Protein AF-A0A1H8P4Z0-F1 (afdb_monomer_lite)

Secondary structure (DSSP, 8-state):
-EEEETTEEEE-EE-TTSEEEEEEEETTEEEEEEEEGGGG-SSTTS-----HHHHHHHHHHHHHHHHHHHHHHHHHHHHHHHHHHTTHHHHTTEEEEEEEEEEEEEETTTTEEEEEEEEEEEETTS-EEEEEEEEEEEEEETTEEEEEEEEE-

pLDDT: mean 86.16, std 10.17, range [51.88, 96.94]

Radius of gyration: 16.36 Å; chains: 1; bounding box: 37×32×46 Å

Foldseek 3Di:
DWDDADPDIWDWDADPQQKIWTWDDQPNDIAIEIERLCLQPPDPPDDRDDPVVLVNVVVNLCNVCVVVLVVVQQVVVLVVVCVVPPCVCVVQQKGKDWDYKYWRHADPPPNKTKIKTWTFIDGPVGDTPGGTFKIFIWIDDPVGTDGPDIGGD

Organism: NCBI:txid551995

Structure (mmCIF, N/CA/C/O backbone):
data_AF-A0A1H8P4Z0-F1
#
_entry.id   AF-A0A1H8P4Z0-F1
#
loop_
_atom_site.group_PDB
_atom_site.id
_atom_site.type_symbol
_atom_site.label_atom_id
_atom_site.label_alt_id
_atom_site.label_comp_id
_atom_site.label_asym_id
_atom_site.label_entity_id
_atom_site.label_seq_id
_atom_site.pdbx_PDB_ins_code
_atom_site.Cartn_x
_atom_site.Cartn_y
_atom_site.Cartn_z
_atom_site.occupancy
_atom_site.B_iso_or_equiv
_atom_site.auth_seq_id
_atom_site.auth_comp_id
_atom_site.auth_asym_id
_atom_site.auth_atom_id
_atom_site.pdbx_PDB_model_num
ATOM 1 N N . MET A 1 1 ? -2.265 -6.833 17.883 1.00 92.81 1 MET A N 1
ATOM 2 C CA . MET A 1 1 ? -3.707 -6.787 17.572 1.00 92.81 1 MET A CA 1
ATOM 3 C C . MET A 1 1 ? -4.006 -7.833 16.515 1.00 92.81 1 MET A C 1
ATOM 5 O O . MET A 1 1 ? -3.170 -8.030 15.645 1.00 92.81 1 MET A O 1
ATOM 9 N N . ARG A 1 2 ? -5.150 -8.515 16.582 1.00 93.44 2 ARG A N 1
ATOM 10 C CA . ARG A 1 2 ? -5.583 -9.443 15.531 1.00 93.44 2 ARG A CA 1
ATOM 11 C C . ARG A 1 2 ? -6.840 -8.891 14.881 1.00 93.44 2 ARG A C 1
ATOM 13 O O . ARG A 1 2 ? -7.756 -8.516 15.605 1.00 93.44 2 ARG A O 1
ATOM 20 N N . ILE A 1 3 ? -6.867 -8.878 13.555 1.00 93.38 3 ILE A N 1
ATOM 21 C CA . ILE A 1 3 ? -8.061 -8.563 12.769 1.00 93.38 3 ILE A CA 1
ATOM 22 C C . ILE A 1 3 ? -8.290 -9.659 11.729 1.00 93.38 3 ILE A C 1
ATOM 24 O O . ILE A 1 3 ? -7.343 -10.321 11.287 1.00 93.38 3 ILE A O 1
ATOM 28 N N . SER A 1 4 ? -9.547 -9.850 11.348 1.00 91.50 4 SER A N 1
ATOM 29 C CA . SER A 1 4 ? -9.959 -10.852 10.367 1.00 91.50 4 SER A CA 1
ATOM 30 C C . SER A 1 4 ? -10.737 -10.163 9.257 1.00 91.50 4 SER A C 1
ATOM 32 O O . SER A 1 4 ? -11.748 -9.520 9.522 1.00 91.50 4 SER A O 1
ATOM 34 N N . ILE A 1 5 ? -10.253 -10.286 8.024 1.00 91.50 5 ILE A N 1
ATOM 35 C CA . ILE A 1 5 ? -10.824 -9.619 6.852 1.00 91.50 5 ILE A CA 1
ATOM 36 C C . ILE A 1 5 ? -10.995 -10.667 5.767 1.00 91.50 5 ILE A C 1
ATOM 38 O O . ILE A 1 5 ? -10.017 -11.223 5.268 1.00 91.50 5 ILE A O 1
ATOM 42 N N . ASP A 1 6 ? -12.247 -10.948 5.421 1.00 87.06 6 ASP A N 1
ATOM 43 C CA . ASP A 1 6 ? -12.622 -12.036 4.521 1.00 87.06 6 ASP A CA 1
ATOM 44 C C . ASP A 1 6 ? -11.972 -13.367 4.963 1.00 87.06 6 ASP A C 1
ATOM 46 O O . ASP A 1 6 ? -12.287 -13.870 6.042 1.00 87.06 6 ASP A O 1
ATOM 50 N N . ASN A 1 7 ? -11.050 -13.925 4.171 1.00 86.44 7 ASN A N 1
ATOM 51 C CA . ASN A 1 7 ? -10.332 -15.169 4.490 1.00 86.44 7 ASN A CA 1
ATOM 52 C C . ASN A 1 7 ? -8.915 -14.938 5.048 1.00 86.44 7 ASN A C 1
ATOM 54 O O . ASN A 1 7 ? -8.148 -15.892 5.189 1.00 86.44 7 ASN A O 1
ATOM 58 N N . PHE A 1 8 ? -8.548 -13.689 5.341 1.00 88.19 8 PHE A N 1
ATOM 59 C CA . PHE A 1 8 ? -7.233 -13.321 5.855 1.00 88.19 8 PHE A CA 1
ATOM 60 C C . PHE A 1 8 ? -7.289 -13.054 7.358 1.00 88.19 8 PHE A C 1
ATOM 62 O O . PHE A 1 8 ? -8.160 -12.339 7.855 1.00 88.19 8 PHE A O 1
ATOM 69 N N . GLU A 1 9 ? -6.312 -13.593 8.085 1.00 91.62 9 GLU A N 1
ATOM 70 C CA . GLU A 1 9 ? -6.047 -13.225 9.474 1.00 91.62 9 GLU A CA 1
ATOM 71 C C . GLU A 1 9 ? -4.748 -12.422 9.526 1.00 91.62 9 GLU A C 1
ATOM 73 O O . GLU A 1 9 ? -3.679 -12.935 9.188 1.00 91.62 9 GLU A O 1
ATOM 78 N N . LEU A 1 10 ? -4.836 -11.165 9.962 1.00 94.00 10 LEU A N 1
ATOM 79 C CA . LEU A 1 10 ? -3.675 -10.300 10.126 1.00 94.00 10 LEU A CA 1
ATOM 80 C C . LEU A 1 10 ? -3.364 -10.136 11.610 1.00 94.00 10 LEU A C 1
ATOM 82 O O . LEU A 1 10 ? -4.191 -9.690 12.409 1.00 94.00 10 LEU A O 1
ATOM 86 N N . ASN A 1 11 ? -2.134 -10.493 11.972 1.00 95.81 11 ASN A N 1
ATOM 87 C CA . ASN A 1 11 ? -1.614 -10.388 13.328 1.00 95.81 11 ASN A CA 1
ATOM 88 C C . ASN A 1 11 ? -0.640 -9.208 13.412 1.00 95.81 11 ASN A C 1
ATOM 90 O O . ASN A 1 11 ? 0.566 -9.370 13.231 1.00 95.81 11 ASN A O 1
ATOM 94 N N . PHE A 1 12 ? -1.186 -8.029 13.704 1.00 96.31 12 PHE A N 1
ATOM 95 C CA . PHE A 1 12 ? -0.437 -6.790 13.863 1.00 96.31 12 PHE A CA 1
ATOM 96 C C . PHE A 1 12 ? 0.442 -6.811 15.112 1.00 96.31 12 PHE A C 1
ATOM 98 O O . PHE A 1 12 ? -0.043 -7.011 16.237 1.00 96.31 12 PHE A O 1
ATOM 105 N N . LYS A 1 13 ? 1.730 -6.550 14.907 1.00 96.94 13 LYS A N 1
ATOM 106 C CA . LYS A 1 13 ? 2.739 -6.335 15.944 1.00 96.94 13 LYS A CA 1
ATOM 107 C C . LYS A 1 13 ? 3.083 -4.853 15.998 1.00 96.94 13 LYS A C 1
ATOM 109 O O . LYS A 1 13 ? 2.975 -4.166 14.993 1.00 96.94 13 LYS A O 1
ATOM 114 N N . ARG A 1 14 ? 3.476 -4.383 17.177 1.00 95.50 14 ARG A N 1
ATOM 115 C CA . ARG A 1 14 ? 3.868 -2.995 17.418 1.00 95.50 14 ARG A CA 1
ATOM 116 C C . ARG A 1 14 ? 5.343 -2.958 17.800 1.00 95.50 14 ARG A C 1
ATOM 118 O O . ARG A 1 14 ? 5.761 -3.782 18.618 1.00 95.50 14 ARG A O 1
ATOM 125 N N . ASN A 1 15 ? 6.109 -2.038 17.228 1.00 94.06 15 ASN A N 1
ATOM 126 C CA . ASN A 1 15 ? 7.475 -1.757 17.660 1.00 94.06 15 ASN A CA 1
ATOM 127 C C . ASN A 1 15 ? 7.500 -0.700 18.791 1.00 94.06 15 ASN A C 1
ATOM 129 O O . ASN A 1 15 ? 6.466 -0.178 19.214 1.00 94.06 15 ASN A O 1
ATOM 133 N N . ASN A 1 16 ? 8.687 -0.395 19.320 1.00 91.50 16 ASN A N 1
ATOM 134 C CA . ASN A 1 16 ? 8.821 0.571 20.418 1.00 91.50 16 ASN A CA 1
ATOM 135 C C . ASN A 1 16 ? 8.553 2.022 19.985 1.00 91.50 16 ASN A C 1
ATOM 137 O O . ASN A 1 16 ? 8.206 2.844 20.830 1.00 91.50 16 ASN A O 1
ATOM 141 N N . ASP A 1 17 ? 8.667 2.315 18.690 1.00 91.19 17 ASP A N 1
ATOM 142 C CA . ASP A 1 17 ? 8.524 3.658 18.121 1.00 91.19 17 ASP A CA 1
ATOM 143 C C . ASP A 1 17 ? 7.066 4.012 17.777 1.00 91.19 17 ASP A C 1
ATOM 145 O O . ASP A 1 17 ? 6.771 5.153 17.426 1.00 91.19 17 ASP A O 1
ATOM 149 N N . GLY A 1 18 ? 6.138 3.061 17.949 1.00 91.06 18 GLY A N 1
ATOM 150 C CA . GLY A 1 18 ? 4.712 3.245 17.657 1.00 91.06 18 GLY A CA 1
ATOM 151 C C . GLY A 1 18 ? 4.297 2.788 16.259 1.00 91.06 18 GLY A C 1
ATOM 152 O O . GLY A 1 18 ? 3.129 2.905 15.900 1.00 91.06 18 GLY A O 1
ATOM 153 N N . GLU A 1 19 ? 5.210 2.211 15.486 1.00 95.06 19 GLU A N 1
ATOM 154 C CA . GLU A 1 19 ? 4.876 1.596 14.208 1.00 95.06 19 GLU A CA 1
ATOM 155 C C . GLU A 1 19 ? 4.218 0.235 14.432 1.00 95.06 19 GLU A C 1
ATOM 157 O O . GLU A 1 19 ? 4.659 -0.596 15.240 1.00 95.06 19 GLU A O 1
ATOM 162 N N . TRP A 1 20 ? 3.155 0.006 13.681 1.00 96.62 20 TRP A N 1
ATOM 163 C CA . TRP A 1 20 ? 2.437 -1.246 13.613 1.00 96.62 20 TRP A CA 1
ATOM 164 C C . TRP A 1 20 ? 2.683 -1.905 12.273 1.00 96.62 20 TRP A C 1
ATOM 166 O O . TRP A 1 20 ? 2.659 -1.241 11.243 1.00 96.62 20 TRP A O 1
ATOM 176 N N . TRP A 1 21 ? 2.850 -3.223 12.284 1.00 96.44 21 TRP A N 1
ATOM 177 C CA . TRP A 1 21 ? 3.060 -3.984 11.064 1.00 96.44 21 TRP A CA 1
ATOM 178 C C . TRP A 1 21 ? 2.402 -5.356 11.112 1.00 96.44 21 TRP A C 1
ATOM 180 O O . TRP A 1 21 ? 2.291 -5.990 12.168 1.00 96.44 21 TRP A O 1
ATOM 190 N N . ALA A 1 22 ? 1.980 -5.832 9.948 1.00 96.12 22 ALA A N 1
ATOM 191 C CA . ALA A 1 22 ? 1.543 -7.201 9.735 1.00 96.12 22 ALA A CA 1
ATOM 192 C C . ALA A 1 22 ? 2.015 -7.682 8.366 1.00 96.12 22 ALA A C 1
ATOM 194 O O . ALA A 1 22 ? 2.090 -6.914 7.414 1.00 96.12 22 ALA A O 1
ATOM 195 N N . ILE A 1 23 ? 2.284 -8.980 8.266 1.00 93.56 23 ILE A N 1
ATOM 196 C CA . ILE A 1 23 ? 2.609 -9.622 6.997 1.00 93.56 23 ILE A CA 1
ATOM 197 C C . ILE A 1 23 ? 1.493 -10.600 6.670 1.00 93.56 23 ILE A C 1
ATOM 199 O O . ILE A 1 23 ? 1.103 -11.416 7.509 1.00 93.56 23 ILE A O 1
ATOM 203 N N . PHE A 1 24 ? 1.002 -10.529 5.443 1.00 91.50 24 PHE A N 1
ATOM 204 C CA . PHE A 1 24 ? 0.070 -11.492 4.879 1.00 91.50 24 PHE A CA 1
ATOM 205 C C . PHE A 1 24 ? 0.447 -11.776 3.426 1.00 91.50 24 PHE A C 1
ATOM 207 O O . PHE A 1 24 ? 1.280 -11.092 2.837 1.00 91.50 24 PHE A O 1
ATOM 214 N N . THR A 1 25 ? -0.123 -12.825 2.847 1.00 88.50 25 THR A N 1
ATOM 215 C CA . THR A 1 25 ? 0.141 -13.186 1.452 1.00 88.50 25 THR A CA 1
ATOM 216 C C . THR A 1 25 ? -1.116 -12.944 0.651 1.00 88.50 25 THR A C 1
ATOM 218 O O . THR A 1 25 ? -2.144 -13.549 0.939 1.00 88.50 25 THR A O 1
ATOM 221 N N . LEU A 1 26 ? -1.030 -12.076 -0.350 1.00 85.25 26 LEU A N 1
ATOM 222 C CA . LEU A 1 26 ? -2.107 -11.804 -1.286 1.00 85.25 26 LEU A CA 1
ATOM 223 C C . LEU A 1 26 ? -1.709 -12.354 -2.653 1.00 85.25 26 LEU A C 1
ATOM 225 O O . LEU A 1 26 ? -0.713 -11.933 -3.240 1.00 85.25 26 LEU A O 1
ATOM 229 N N . ASN A 1 27 ? -2.472 -13.325 -3.156 1.00 82.44 27 ASN A N 1
ATOM 230 C CA . ASN A 1 27 ? -2.099 -14.111 -4.333 1.00 82.44 27 ASN A CA 1
ATOM 231 C C . ASN A 1 27 ? -0.706 -14.749 -4.150 1.00 82.44 27 ASN A C 1
ATOM 233 O O . ASN A 1 27 ? -0.527 -15.604 -3.285 1.00 82.44 27 ASN A O 1
ATOM 237 N N . THR A 1 28 ? 0.280 -14.340 -4.949 1.00 82.19 28 THR A N 1
ATOM 238 C CA . THR A 1 28 ? 1.681 -14.784 -4.854 1.00 82.19 28 THR A CA 1
ATOM 239 C C . THR A 1 28 ? 2.596 -13.751 -4.194 1.00 82.19 28 THR A C 1
ATOM 241 O O . THR A 1 28 ? 3.790 -14.003 -4.063 1.00 82.19 28 THR A O 1
ATOM 244 N N . SER A 1 29 ? 2.069 -12.588 -3.811 1.00 82.81 29 SER A N 1
ATOM 245 C CA . SER A 1 29 ? 2.842 -11.484 -3.245 1.00 82.81 29 SER A CA 1
ATOM 246 C C . SER A 1 29 ? 2.786 -11.520 -1.723 1.00 82.81 29 SER A C 1
ATOM 248 O O . SER A 1 29 ? 1.711 -11.601 -1.125 1.00 82.81 29 SER A O 1
ATOM 250 N N . GLN A 1 30 ? 3.952 -11.455 -1.084 1.00 88.31 30 GLN A N 1
ATOM 251 C CA . GLN A 1 30 ? 4.027 -11.162 0.340 1.00 88.31 30 GLN A CA 1
ATOM 252 C C . GLN A 1 30 ? 3.799 -9.661 0.521 1.00 88.31 30 GLN A C 1
ATOM 254 O O . GLN A 1 30 ? 4.489 -8.841 -0.075 1.00 88.31 30 GLN A O 1
ATOM 259 N N . CYS A 1 31 ? 2.788 -9.318 1.304 1.00 89.00 31 CYS A N 1
ATOM 260 C CA . CYS A 1 31 ? 2.391 -7.955 1.593 1.00 89.00 31 CYS A CA 1
ATOM 261 C C . CYS A 1 31 ? 2.727 -7.664 3.050 1.00 89.00 31 CYS A C 1
ATOM 263 O O . CYS A 1 31 ? 2.091 -8.200 3.961 1.00 89.00 31 CYS A O 1
ATOM 265 N N . GLU A 1 32 ? 3.729 -6.823 3.260 1.00 93.25 32 GLU A N 1
ATOM 266 C CA . GLU A 1 32 ? 3.946 -6.164 4.539 1.00 93.25 32 GLU A CA 1
ATOM 267 C C . GLU A 1 32 ? 3.116 -4.883 4.556 1.00 93.25 32 GLU A C 1
ATOM 269 O O . GLU A 1 32 ? 3.250 -4.051 3.664 1.00 93.25 32 GLU A O 1
ATOM 274 N N . VAL A 1 33 ? 2.205 -4.768 5.520 1.00 93.94 33 VAL A N 1
ATOM 275 C CA . VAL A 1 33 ? 1.448 -3.542 5.772 1.00 93.94 33 VAL A CA 1
ATOM 276 C C . VAL A 1 33 ? 1.977 -2.888 7.033 1.00 93.94 33 VAL A C 1
ATOM 278 O O . VAL A 1 33 ? 2.042 -3.547 8.072 1.00 93.94 33 VAL A O 1
ATOM 281 N N . THR A 1 34 ? 2.309 -1.605 6.944 1.00 94.94 34 THR A N 1
ATOM 282 C CA . THR A 1 34 ? 2.813 -0.794 8.053 1.00 94.94 34 THR A CA 1
ATOM 283 C C . THR A 1 34 ? 1.972 0.465 8.262 1.00 94.94 34 THR A C 1
ATOM 285 O O . THR A 1 34 ? 1.262 0.922 7.360 1.00 94.94 34 THR A O 1
ATOM 288 N N . PHE A 1 35 ? 1.998 1.006 9.481 1.00 94.62 35 PHE A N 1
ATOM 289 C CA . PHE A 1 35 ? 1.505 2.349 9.792 1.00 94.62 35 PHE A CA 1
ATOM 290 C C . PHE A 1 35 ? 2.083 2.866 11.114 1.00 94.62 35 PHE A C 1
ATOM 292 O O . PHE A 1 35 ? 2.213 2.107 12.076 1.00 94.62 35 PHE A O 1
ATOM 299 N N . ASP A 1 36 ? 2.358 4.168 11.205 1.00 93.62 36 ASP A N 1
ATOM 300 C CA . ASP A 1 36 ? 2.614 4.837 12.489 1.00 93.62 36 ASP A CA 1
ATOM 301 C C . ASP A 1 36 ? 1.274 5.089 13.197 1.00 93.62 36 ASP A C 1
ATOM 303 O O . ASP A 1 36 ? 0.319 5.605 12.610 1.00 93.62 36 ASP A O 1
ATOM 307 N N . GLU A 1 37 ? 1.170 4.735 14.478 1.00 90.81 37 GLU A N 1
ATOM 308 C CA . GLU A 1 37 ? -0.040 4.978 15.260 1.00 90.81 37 GLU A CA 1
ATOM 309 C C . GLU A 1 37 ? -0.457 6.457 15.319 1.00 90.81 37 GLU A C 1
ATOM 311 O O . GLU A 1 37 ? -1.647 6.756 15.450 1.00 90.81 37 GLU A O 1
ATOM 316 N N . LYS A 1 38 ? 0.489 7.388 15.155 1.00 89.38 38 LYS A N 1
ATOM 317 C CA . LYS A 1 38 ? 0.240 8.834 15.079 1.00 89.38 38 LYS A CA 1
ATOM 318 C C . LYS A 1 38 ? -0.537 9.244 13.837 1.00 89.38 38 LYS A C 1
ATOM 320 O O . LYS A 1 38 ? -1.187 10.283 13.874 1.00 89.38 38 LYS A O 1
ATOM 325 N N . VAL A 1 39 ? -0.552 8.432 12.776 1.00 87.44 39 VAL A N 1
ATOM 326 C CA . VAL A 1 39 ? -1.455 8.649 11.628 1.00 87.44 39 VAL A CA 1
ATOM 327 C C . VAL A 1 39 ? -2.916 8.689 12.095 1.00 87.44 39 VAL A C 1
ATOM 329 O O . VAL A 1 39 ? -3.734 9.399 11.518 1.00 87.44 39 VAL A O 1
ATOM 332 N N . PHE A 1 40 ? -3.241 7.990 13.186 1.00 86.44 40 PHE A N 1
ATOM 333 C CA . PHE A 1 40 ? -4.578 7.939 13.781 1.00 86.44 40 PHE A CA 1
ATOM 334 C C . PHE A 1 40 ? -4.802 8.997 14.867 1.00 86.44 40 PHE A C 1
ATOM 336 O O . PHE A 1 40 ? -5.877 9.050 15.468 1.00 86.44 40 PHE A O 1
ATOM 343 N N . GLN A 1 41 ? -3.810 9.849 15.121 1.00 82.62 41 GLN A N 1
ATOM 344 C CA . GLN A 1 41 ? -3.891 10.920 16.099 1.00 82.62 41 GLN A CA 1
ATOM 345 C C . GLN A 1 41 ? -4.372 12.214 15.422 1.00 82.62 41 GLN A C 1
ATOM 347 O O . GLN A 1 41 ? -3.721 12.743 14.526 1.00 82.62 41 GLN A O 1
ATOM 352 N N . ASN A 1 42 ? -5.509 12.767 15.859 1.00 74.44 42 ASN A N 1
ATOM 353 C CA . ASN A 1 42 ? -6.044 13.995 15.246 1.00 74.44 42 ASN A CA 1
ATOM 354 C C . ASN A 1 42 ? -5.217 15.237 15.587 1.00 74.44 42 ASN A C 1
ATOM 356 O O . ASN A 1 42 ? -5.111 16.161 14.779 1.00 74.44 42 ASN A O 1
ATOM 360 N N . LYS A 1 43 ? -4.713 15.303 16.824 1.00 78.00 43 LYS A N 1
ATOM 361 C CA . LYS A 1 43 ? -3.907 16.411 17.340 1.00 78.00 43 LYS A CA 1
ATOM 362 C C . LYS A 1 43 ? -2.787 15.871 18.226 1.00 78.00 43 LYS A C 1
ATOM 364 O O . LYS A 1 43 ? -3.041 14.903 18.936 1.00 78.00 43 LYS A O 1
ATOM 369 N N . PRO A 1 44 ? -1.616 16.531 18.278 1.00 78.44 44 PRO A N 1
ATOM 370 C CA . PRO A 1 44 ? -0.461 16.062 19.052 1.00 78.44 44 PRO A CA 1
ATOM 371 C C . PRO A 1 44 ? -0.744 15.778 20.534 1.00 78.44 44 PRO A C 1
ATOM 373 O O . PRO A 1 44 ? -0.124 14.892 21.115 1.00 78.44 44 PRO A O 1
ATOM 376 N N . ASP A 1 45 ? -1.694 16.508 21.125 1.00 81.19 45 ASP A N 1
ATOM 377 C CA . ASP A 1 45 ? -2.026 16.432 22.552 1.00 81.19 45 ASP A CA 1
ATOM 378 C C . ASP A 1 45 ? -3.259 15.556 22.855 1.00 81.19 45 ASP A C 1
ATOM 380 O O . ASP A 1 45 ? -3.655 15.429 24.013 1.00 81.19 45 ASP A O 1
ATOM 384 N N . GLU A 1 46 ? -3.910 14.978 21.838 1.00 80.00 46 GLU A N 1
ATOM 385 C CA . GLU A 1 46 ? -5.059 14.085 22.037 1.00 80.00 46 GLU A CA 1
ATOM 386 C C . GLU A 1 46 ? -4.606 12.655 22.355 1.00 80.00 46 GLU A C 1
ATOM 388 O O . GLU A 1 46 ? -3.586 12.182 21.847 1.00 80.00 46 GLU A O 1
ATOM 393 N N . GLU A 1 47 ? -5.391 11.957 23.183 1.00 79.81 47 GLU A N 1
ATOM 394 C CA . GLU A 1 47 ? -5.172 10.542 23.483 1.00 79.81 47 GLU A CA 1
ATOM 395 C C . GLU A 1 47 ? -5.185 9.718 22.192 1.00 79.81 47 GLU A C 1
ATOM 397 O O . GLU A 1 47 ? -6.111 9.796 21.379 1.00 79.81 47 GLU A O 1
ATOM 402 N N . LEU A 1 48 ? -4.143 8.912 22.007 1.00 83.94 48 LEU A N 1
ATOM 403 C CA . LEU A 1 48 ? -3.999 8.087 20.825 1.00 83.94 48 LEU A CA 1
ATOM 404 C C . LEU A 1 48 ? -4.997 6.927 20.870 1.00 83.94 48 LEU A C 1
ATOM 406 O O . LEU A 1 48 ? -4.886 6.026 21.698 1.00 83.94 48 LEU A O 1
ATOM 410 N N . THR A 1 49 ? -5.958 6.937 19.948 1.00 81.94 49 THR A N 1
ATOM 411 C CA . THR A 1 49 ? -6.933 5.853 19.789 1.00 81.94 49 THR A CA 1
ATOM 412 C C . THR A 1 49 ? -6.957 5.388 18.341 1.00 81.94 49 THR A C 1
ATOM 414 O O . THR A 1 49 ? -7.463 6.079 17.459 1.00 81.94 49 THR A O 1
ATOM 417 N N . ILE A 1 50 ? -6.437 4.185 18.092 1.00 86.69 50 ILE A N 1
ATOM 418 C CA . ILE A 1 50 ? -6.445 3.585 16.754 1.00 86.69 50 ILE A CA 1
ATOM 419 C C . ILE A 1 50 ? -7.858 3.092 16.434 1.00 86.69 50 ILE A C 1
ATOM 421 O O . ILE A 1 50 ? -8.399 2.213 17.112 1.00 86.69 50 ILE A O 1
ATOM 425 N N . ASN A 1 51 ? -8.445 3.623 15.362 1.00 84.94 51 ASN A N 1
ATOM 426 C CA . ASN A 1 51 ? -9.700 3.121 14.816 1.00 84.94 51 ASN A CA 1
ATOM 427 C C . ASN A 1 51 ? -9.439 1.893 13.929 1.00 84.94 51 ASN A C 1
ATOM 429 O O . ASN A 1 51 ? -9.236 2.019 12.722 1.00 84.94 51 ASN A O 1
ATOM 433 N N . TRP A 1 52 ? -9.470 0.698 14.521 1.00 88.88 52 TRP A N 1
ATOM 434 C CA . TRP A 1 52 ? -9.208 -0.557 13.803 1.00 88.88 52 TRP A CA 1
ATOM 435 C C . TRP A 1 52 ? -10.182 -0.835 12.654 1.00 88.88 52 TRP A C 1
ATOM 437 O O . TRP A 1 52 ? -9.768 -1.430 11.665 1.00 88.88 52 TRP A O 1
ATOM 447 N N . ASN A 1 53 ? -11.414 -0.317 12.697 1.00 87.88 53 ASN A N 1
ATOM 448 C CA . ASN A 1 53 ? -12.346 -0.439 11.569 1.00 87.88 53 ASN A CA 1
ATOM 449 C C . ASN A 1 53 ? -11.812 0.272 10.313 1.00 87.88 53 ASN A C 1
ATOM 451 O O . ASN A 1 53 ? -12.086 -0.152 9.196 1.00 87.88 53 ASN A O 1
ATOM 455 N N . CYS A 1 54 ? -11.035 1.350 10.481 1.00 86.62 54 CYS A N 1
ATOM 456 C CA . CYS A 1 54 ? -10.381 2.028 9.363 1.00 86.62 54 CYS A CA 1
ATOM 457 C C . CYS A 1 54 ? -9.259 1.175 8.758 1.00 86.62 54 CYS A C 1
ATOM 459 O O . CYS A 1 54 ? -9.118 1.132 7.540 1.00 86.62 54 CYS A O 1
ATOM 461 N N . ILE A 1 55 ? -8.477 0.493 9.601 1.00 90.50 55 ILE A N 1
ATOM 462 C CA . ILE A 1 55 ? -7.448 -0.454 9.150 1.00 90.50 55 ILE A CA 1
ATOM 463 C C . ILE A 1 55 ? -8.105 -1.605 8.384 1.00 90.50 55 ILE A C 1
ATOM 465 O O . ILE A 1 55 ? -7.657 -1.961 7.295 1.00 90.50 55 ILE A O 1
ATOM 469 N N . GLU A 1 56 ? -9.202 -2.147 8.920 1.00 91.88 56 GLU A N 1
ATOM 470 C CA . GLU A 1 56 ? -9.974 -3.202 8.267 1.00 91.88 56 GLU A CA 1
ATOM 471 C C . GLU A 1 56 ? -10.502 -2.768 6.898 1.00 91.88 56 GLU A C 1
ATOM 473 O O . GLU A 1 56 ? -10.356 -3.502 5.922 1.00 91.88 56 GLU A O 1
ATOM 478 N N . GLU A 1 57 ? -11.057 -1.559 6.794 1.00 90.62 57 GLU A N 1
ATOM 479 C CA . GLU A 1 57 ? -11.519 -1.023 5.515 1.00 90.62 57 GLU A CA 1
ATOM 480 C C . GLU A 1 57 ? -10.363 -0.810 4.526 1.00 90.62 57 GLU A C 1
ATOM 482 O O . GLU A 1 57 ? -10.496 -1.186 3.363 1.00 90.62 57 GLU A O 1
ATOM 487 N N . ALA A 1 58 ? -9.224 -0.271 4.973 1.00 91.50 58 ALA A N 1
ATOM 488 C CA . ALA A 1 58 ? -8.047 -0.053 4.129 1.00 91.50 58 ALA A CA 1
ATOM 489 C C . ALA A 1 58 ? -7.511 -1.352 3.529 1.00 91.50 58 ALA A C 1
ATOM 491 O O . ALA A 1 58 ? -7.271 -1.439 2.323 1.00 91.50 58 ALA A O 1
ATOM 492 N N . ILE A 1 59 ? -7.377 -2.390 4.351 1.00 92.38 59 ILE A N 1
ATOM 493 C CA . ILE A 1 59 ? -6.905 -3.696 3.892 1.00 92.38 59 ILE A CA 1
ATOM 494 C C . ILE A 1 59 ? -7.954 -4.367 3.006 1.00 92.38 59 ILE A C 1
ATOM 496 O O . ILE A 1 59 ? -7.599 -4.977 2.000 1.00 92.38 59 ILE A O 1
ATOM 500 N N . LYS A 1 60 ? -9.246 -4.234 3.321 1.00 92.81 60 LYS A N 1
ATOM 501 C CA . LYS A 1 60 ? -10.315 -4.772 2.477 1.00 92.81 60 LYS A CA 1
ATOM 502 C C . LYS A 1 60 ? -10.333 -4.118 1.096 1.00 92.81 60 LYS A C 1
ATOM 504 O O . LYS A 1 60 ? -10.443 -4.813 0.087 1.00 92.81 60 LYS A O 1
ATOM 509 N N . ASP A 1 61 ? -10.199 -2.798 1.029 1.00 92.31 61 ASP A N 1
ATOM 510 C CA . ASP A 1 61 ? -10.115 -2.080 -0.240 1.00 92.31 61 ASP A CA 1
ATOM 511 C C . ASP A 1 61 ? -8.850 -2.447 -1.012 1.00 92.31 61 ASP A C 1
ATOM 513 O O . ASP A 1 61 ? -8.921 -2.635 -2.228 1.00 92.31 61 ASP A O 1
ATOM 517 N N . LEU A 1 62 ? -7.717 -2.613 -0.325 1.00 91.00 62 LEU A N 1
ATOM 518 C CA . LEU A 1 62 ? -6.489 -3.117 -0.928 1.00 91.00 62 LEU A CA 1
ATOM 519 C C . LEU A 1 62 ? -6.713 -4.501 -1.550 1.00 91.00 62 LEU A C 1
ATOM 521 O O . LEU A 1 62 ? -6.446 -4.664 -2.735 1.00 91.00 62 LEU A O 1
ATOM 525 N N . ILE A 1 63 ? -7.235 -5.470 -0.791 1.00 91.62 63 ILE A N 1
ATOM 526 C CA . ILE A 1 63 ? -7.498 -6.840 -1.264 1.00 91.62 63 ILE A CA 1
ATOM 527 C C . ILE A 1 63 ? -8.408 -6.819 -2.496 1.00 91.62 63 ILE A C 1
ATOM 529 O O . ILE A 1 63 ? -8.092 -7.435 -3.511 1.00 91.62 63 ILE A O 1
ATOM 533 N N . ASN A 1 64 ? -9.505 -6.062 -2.435 1.00 92.50 64 ASN A N 1
ATOM 534 C CA . ASN A 1 64 ? -10.492 -6.003 -3.513 1.00 92.50 64 ASN A CA 1
ATOM 535 C C . ASN A 1 64 ? -9.983 -5.311 -4.784 1.00 92.50 64 ASN A C 1
ATOM 537 O O . ASN A 1 64 ? -10.549 -5.517 -5.856 1.00 92.50 64 ASN A O 1
ATOM 541 N N . ASN A 1 65 ? -8.947 -4.474 -4.681 1.00 92.38 65 ASN A N 1
ATOM 542 C CA . ASN A 1 65 ? -8.457 -3.666 -5.797 1.00 92.38 65 ASN A CA 1
ATOM 543 C C . ASN A 1 65 ? -6.994 -3.948 -6.165 1.00 92.38 65 ASN A C 1
ATOM 545 O O . ASN A 1 65 ? -6.467 -3.268 -7.046 1.00 92.38 65 ASN A O 1
ATOM 549 N N . PHE A 1 66 ? -6.342 -4.929 -5.535 1.00 91.19 66 PHE A N 1
ATOM 550 C CA . PHE A 1 66 ? -4.886 -5.089 -5.558 1.00 91.19 66 PHE A CA 1
ATOM 551 C C . PHE A 1 66 ? -4.294 -5.074 -6.966 1.00 91.19 66 PHE A C 1
ATOM 553 O O . PHE A 1 66 ? -3.450 -4.231 -7.262 1.00 91.19 66 PHE A O 1
ATOM 560 N N . ASP A 1 67 ? -4.802 -5.915 -7.869 1.00 91.62 67 ASP A N 1
ATOM 561 C CA . ASP A 1 67 ? -4.300 -6.003 -9.245 1.00 91.62 67 ASP A CA 1
ATOM 562 C C . ASP A 1 67 ? -4.448 -4.673 -10.005 1.00 91.62 67 ASP A C 1
ATOM 564 O O . ASP A 1 67 ? -3.564 -4.263 -10.761 1.00 91.62 67 ASP A O 1
ATOM 568 N N . THR A 1 68 ? -5.550 -3.954 -9.767 1.00 94.12 68 THR A N 1
ATOM 569 C CA . THR A 1 68 ? -5.808 -2.651 -10.394 1.00 94.12 68 THR A CA 1
ATOM 570 C C . THR A 1 68 ? -4.879 -1.573 -9.847 1.00 94.12 68 THR A C 1
ATOM 572 O O . THR A 1 68 ? -4.363 -0.762 -10.620 1.00 94.12 68 THR A O 1
ATOM 575 N N . LEU A 1 69 ? -4.659 -1.544 -8.530 1.00 94.50 69 LEU A N 1
ATOM 576 C CA . LEU A 1 69 ? -3.741 -0.596 -7.899 1.00 94.50 69 LEU A CA 1
ATOM 577 C C . LEU A 1 69 ? -2.310 -0.859 -8.368 1.00 94.50 69 LEU A C 1
ATOM 579 O O . LEU A 1 69 ? -1.652 0.060 -8.842 1.00 94.50 69 LEU A O 1
ATOM 583 N N . MET A 1 70 ? -1.881 -2.121 -8.358 1.00 93.31 70 MET A N 1
ATOM 584 C CA . MET A 1 70 ? -0.579 -2.565 -8.851 1.00 93.31 70 MET A CA 1
ATOM 585 C C . MET A 1 70 ? -0.327 -2.152 -10.303 1.00 93.31 70 MET A C 1
ATOM 587 O O . MET A 1 70 ? 0.734 -1.611 -10.621 1.00 93.31 70 MET A O 1
ATOM 591 N N . TYR A 1 71 ? -1.305 -2.363 -11.187 1.00 93.81 71 TYR A N 1
ATOM 592 C CA . TYR A 1 71 ? -1.210 -1.940 -12.582 1.00 93.81 71 TYR A CA 1
ATOM 593 C C . TYR A 1 71 ? -1.073 -0.416 -12.715 1.00 93.81 71 TYR A C 1
ATOM 595 O O . TYR A 1 71 ? -0.179 0.069 -13.415 1.00 93.81 71 TYR A O 1
ATOM 603 N N . LYS A 1 72 ? -1.925 0.348 -12.016 1.00 95.75 72 LYS A N 1
ATOM 604 C CA . LYS A 1 72 ? -1.889 1.819 -12.033 1.00 95.75 72 LYS A CA 1
ATOM 605 C C . LYS A 1 72 ? -0.558 2.358 -11.512 1.00 95.75 72 LYS A C 1
ATOM 607 O O . LYS A 1 72 ? 0.019 3.229 -12.160 1.00 95.75 72 LYS A O 1
ATOM 612 N N . SER A 1 73 ? -0.059 1.813 -10.403 1.00 95.31 73 SER A N 1
ATOM 613 C CA . SER A 1 73 ? 1.232 2.185 -9.822 1.00 95.31 73 SER A CA 1
ATOM 614 C C . SER A 1 73 ? 2.363 1.954 -10.808 1.00 95.31 73 SER A C 1
ATOM 616 O O . SER A 1 73 ? 3.082 2.890 -11.138 1.00 95.31 73 SER A O 1
ATOM 618 N N . LYS A 1 74 ? 2.484 0.741 -11.364 1.00 91.94 74 LYS A N 1
ATOM 619 C CA . LYS A 1 74 ? 3.552 0.424 -12.323 1.00 91.94 74 LYS A CA 1
ATOM 620 C C . LYS A 1 74 ? 3.504 1.341 -13.540 1.00 91.94 74 LYS A C 1
ATOM 622 O O . LYS A 1 74 ? 4.533 1.884 -13.925 1.00 91.94 74 LYS A O 1
ATOM 627 N N . SER A 1 75 ? 2.321 1.574 -14.110 1.00 92.69 75 SER A N 1
ATOM 628 C CA . SER A 1 75 ? 2.175 2.478 -15.256 1.00 92.69 75 SER A CA 1
ATOM 629 C C . SER A 1 75 ? 2.617 3.909 -14.930 1.00 92.69 75 SER A C 1
ATOM 631 O O . SER A 1 75 ? 3.286 4.538 -15.747 1.00 92.69 75 SER A O 1
ATOM 633 N N . ALA A 1 76 ? 2.242 4.430 -13.760 1.00 94.25 76 ALA A N 1
ATOM 634 C CA . ALA A 1 76 ? 2.572 5.792 -13.357 1.00 94.25 76 ALA A CA 1
ATOM 635 C C . ALA A 1 76 ? 4.048 5.946 -12.954 1.00 94.25 76 ALA A C 1
ATOM 637 O O . ALA A 1 76 ? 4.682 6.928 -13.331 1.00 94.25 76 ALA A O 1
ATOM 638 N N . LEU A 1 77 ? 4.619 4.964 -12.253 1.00 92.25 77 LEU A N 1
ATOM 639 C CA . LEU A 1 77 ? 6.025 4.958 -11.844 1.00 92.25 77 LEU A CA 1
ATOM 640 C C . LEU A 1 77 ? 6.980 4.824 -13.033 1.00 92.25 77 LEU A C 1
ATOM 642 O O . LEU A 1 77 ? 8.012 5.491 -13.055 1.00 92.25 77 LEU A O 1
ATOM 646 N N . ILE A 1 78 ? 6.622 4.035 -14.052 1.00 88.88 78 ILE A N 1
ATOM 647 C CA . ILE A 1 78 ? 7.372 3.981 -15.317 1.00 88.88 78 ILE A CA 1
ATOM 648 C C . ILE A 1 78 ? 7.409 5.365 -15.966 1.00 88.88 78 ILE A C 1
ATOM 650 O O . ILE A 1 78 ? 8.486 5.847 -16.313 1.00 88.88 78 ILE A O 1
ATOM 654 N N . ALA A 1 79 ? 6.252 6.023 -16.082 1.00 88.88 79 ALA A N 1
ATOM 655 C CA . ALA A 1 79 ? 6.173 7.361 -16.659 1.00 88.88 79 ALA A CA 1
ATOM 656 C C . ALA A 1 79 ? 6.978 8.389 -15.843 1.00 88.88 79 ALA A C 1
ATOM 658 O O . ALA A 1 79 ? 7.705 9.190 -16.426 1.00 88.88 79 ALA A O 1
ATOM 659 N N . LEU A 1 80 ? 6.899 8.341 -14.507 1.00 89.38 80 LEU A N 1
ATOM 660 C CA . LEU A 1 80 ? 7.685 9.200 -13.616 1.00 89.38 80 LEU A CA 1
ATOM 661 C C . LEU A 1 80 ? 9.190 8.989 -13.817 1.00 89.38 80 LEU A C 1
ATOM 663 O O . LEU A 1 80 ? 9.932 9.949 -13.996 1.00 89.38 80 LEU A O 1
ATOM 667 N N . HIS A 1 81 ? 9.654 7.740 -13.803 1.00 84.88 81 HIS A N 1
ATOM 668 C CA . HIS A 1 81 ? 11.078 7.441 -13.919 1.00 84.88 81 HIS A CA 1
ATOM 669 C C . HIS A 1 81 ? 11.643 7.857 -15.287 1.00 84.88 81 HIS A C 1
ATOM 671 O O . HIS A 1 81 ? 12.731 8.426 -15.346 1.00 84.88 81 HIS A O 1
ATOM 677 N N . GLN A 1 82 ? 10.883 7.662 -16.371 1.00 82.56 82 GLN A N 1
ATOM 678 C CA . GLN A 1 82 ? 11.243 8.151 -17.709 1.00 82.56 82 GLN A CA 1
ATOM 679 C C . GLN A 1 82 ? 11.342 9.682 -17.781 1.00 82.56 82 GLN A C 1
ATOM 681 O O . GLN A 1 82 ? 12.166 10.200 -18.525 1.00 82.56 82 GLN A O 1
ATOM 686 N N . GLN A 1 83 ? 10.534 10.420 -17.011 1.00 84.50 83 GLN A N 1
ATOM 687 C CA . GLN A 1 83 ? 10.642 11.883 -16.946 1.00 84.50 83 GLN A CA 1
ATOM 688 C C . GLN A 1 83 ? 11.898 12.358 -16.204 1.00 84.50 83 GLN A C 1
ATOM 690 O O . GLN A 1 83 ? 12.405 13.433 -16.511 1.00 84.50 83 GLN A O 1
ATOM 695 N N . ILE A 1 84 ? 12.383 11.593 -15.221 1.00 81.81 84 ILE A N 1
ATOM 696 C CA . ILE A 1 84 ? 13.556 11.966 -14.414 1.00 81.81 84 ILE A CA 1
ATOM 697 C C . ILE A 1 84 ? 14.868 11.581 -15.118 1.00 81.81 84 ILE A C 1
ATOM 6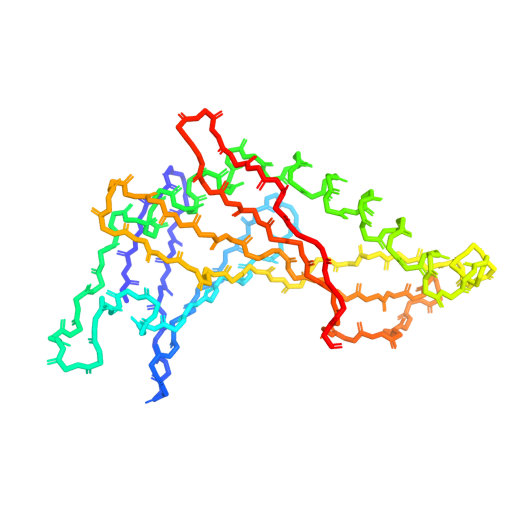99 O O . ILE A 1 84 ? 15.844 12.323 -15.023 1.00 81.81 84 ILE A O 1
ATOM 703 N N . PHE A 1 85 ? 14.901 10.435 -15.805 1.00 74.75 85 PHE A N 1
ATOM 704 C CA . PHE A 1 85 ? 16.129 9.825 -16.337 1.00 74.75 85 PHE A CA 1
ATOM 705 C C . PHE A 1 85 ? 16.099 9.560 -17.862 1.00 74.75 85 PHE A C 1
ATOM 707 O O . PHE A 1 85 ? 16.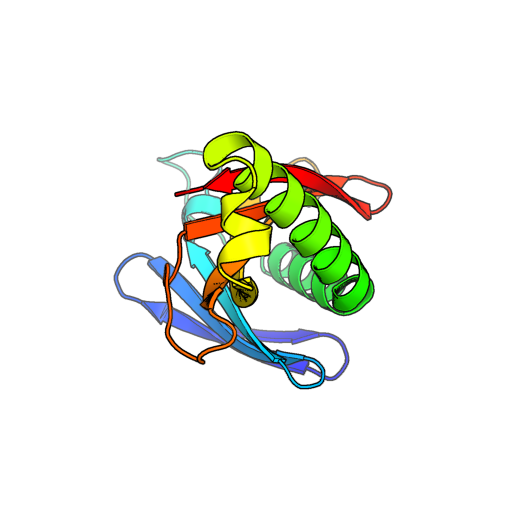871 8.739 -18.355 1.00 74.75 85 PHE A O 1
ATOM 714 N N . ASP A 1 86 ? 15.222 10.222 -18.627 1.00 67.19 86 ASP A N 1
ATOM 715 C CA . ASP A 1 86 ? 15.026 10.000 -20.074 1.00 67.19 86 ASP A CA 1
ATOM 716 C C . ASP A 1 86 ? 14.814 8.498 -20.434 1.00 67.19 86 ASP A C 1
ATOM 718 O O . ASP A 1 86 ? 14.193 7.728 -19.693 1.00 67.19 86 ASP A O 1
ATOM 722 N N . ASN A 1 87 ? 15.315 8.044 -21.593 1.00 59.38 87 ASN A N 1
ATOM 723 C CA . ASN A 1 87 ? 15.214 6.660 -22.082 1.00 59.38 87 ASN A CA 1
ATOM 724 C C . ASN A 1 87 ? 16.047 5.637 -21.280 1.00 59.38 87 ASN A C 1
ATOM 726 O O . ASN A 1 87 ? 16.020 4.452 -21.623 1.00 59.38 87 ASN A O 1
ATOM 730 N N . GLU A 1 88 ? 16.750 6.029 -20.206 1.00 55.47 88 GLU A N 1
ATOM 731 C CA . GLU A 1 88 ? 17.563 5.089 -19.419 1.00 55.47 88 GLU A CA 1
ATOM 732 C C . GLU A 1 88 ? 16.739 3.926 -18.845 1.00 55.47 88 GLU A C 1
ATOM 734 O O . GLU A 1 88 ? 17.274 2.830 -18.674 1.00 55.47 88 GLU A O 1
ATOM 739 N N . PHE A 1 89 ? 15.433 4.117 -18.613 1.00 59.59 89 PHE A N 1
ATOM 740 C CA . PHE A 1 89 ? 14.529 3.040 -18.191 1.00 59.59 89 PHE A CA 1
ATOM 741 C C . PHE A 1 89 ? 14.474 1.881 -19.200 1.00 59.59 89 PHE A C 1
ATOM 743 O O . PHE A 1 89 ? 14.518 0.706 -18.825 1.00 59.59 89 PHE A O 1
ATOM 750 N N . LEU A 1 90 ? 14.371 2.219 -20.491 1.00 55.56 90 LEU A N 1
ATOM 751 C CA . LEU A 1 90 ? 14.278 1.252 -21.585 1.00 55.56 90 LEU A CA 1
ATOM 752 C C . LEU A 1 90 ? 15.641 0.615 -21.863 1.00 55.56 90 LEU A C 1
ATOM 754 O O . LEU A 1 90 ? 15.714 -0.599 -22.063 1.00 55.56 90 LEU A O 1
ATOM 758 N N . ASP A 1 91 ? 16.712 1.409 -21.794 1.00 51.88 91 ASP A N 1
ATOM 759 C CA . ASP A 1 91 ? 18.074 0.929 -22.036 1.00 51.88 91 ASP A CA 1
ATOM 760 C C . ASP A 1 91 ? 18.575 0.007 -20.913 1.00 51.88 91 ASP A C 1
ATOM 762 O O . ASP A 1 91 ? 19.254 -0.987 -21.184 1.00 51.88 91 ASP A O 1
ATOM 766 N N . LYS A 1 92 ? 18.193 0.268 -19.652 1.00 60.56 92 LYS A N 1
ATOM 767 C CA . LYS A 1 92 ? 18.578 -0.557 -18.491 1.00 60.56 92 LYS A CA 1
ATOM 768 C C . LYS A 1 92 ? 17.640 -1.727 -18.216 1.00 60.56 92 LYS A C 1
ATOM 770 O O . LYS A 1 92 ? 17.968 -2.545 -17.352 1.00 60.56 92 LYS A O 1
ATOM 775 N N . LYS A 1 93 ? 16.533 -1.865 -18.968 1.00 69.44 93 LYS A N 1
ATOM 776 C CA . LYS A 1 93 ? 15.623 -3.016 -18.856 1.00 69.44 93 LYS A CA 1
ATOM 777 C C . LYS A 1 93 ? 15.192 -3.208 -17.389 1.00 69.44 93 LYS A C 1
ATOM 779 O O . LYS A 1 93 ? 15.462 -4.245 -16.789 1.00 6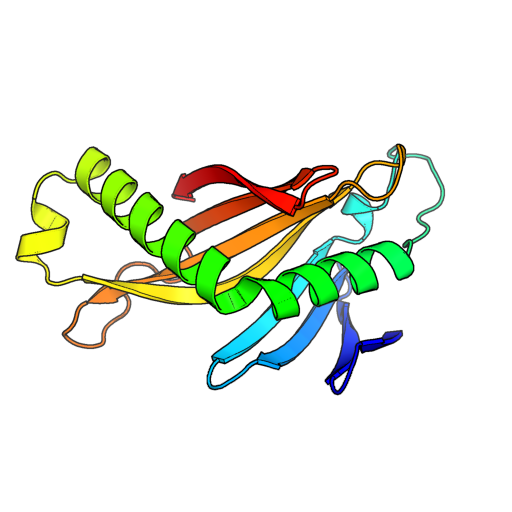9.44 93 LYS A O 1
ATOM 784 N N . GLY A 1 94 ? 14.627 -2.164 -16.785 1.00 78.56 94 GLY A N 1
ATOM 785 C CA . GLY A 1 94 ? 14.208 -2.179 -15.382 1.00 78.56 94 GLY A CA 1
ATOM 786 C C . GLY A 1 94 ? 12.748 -2.595 -15.181 1.00 78.56 94 GLY A C 1
ATOM 787 O O . GLY A 1 94 ? 11.927 -2.468 -16.089 1.00 78.56 94 GLY A O 1
ATOM 788 N N . TYR A 1 95 ? 12.404 -3.056 -13.978 1.00 84.88 95 TYR A N 1
ATOM 789 C CA . TYR A 1 95 ? 11.020 -3.265 -13.550 1.00 84.88 95 TYR A CA 1
ATOM 790 C C . TYR A 1 95 ? 10.819 -2.845 -12.092 1.00 84.88 95 TYR A C 1
ATOM 792 O O . TYR A 1 95 ? 11.732 -2.940 -11.274 1.00 84.88 95 TYR A O 1
ATOM 800 N N . PHE A 1 96 ? 9.608 -2.389 -11.775 1.00 88.69 96 PHE A N 1
ATOM 801 C CA . PHE A 1 96 ? 9.204 -2.112 -10.399 1.00 88.69 96 PHE A CA 1
ATOM 802 C C . PHE A 1 96 ? 8.712 -3.394 -9.739 1.00 88.69 96 PHE A C 1
ATOM 804 O O . PHE A 1 96 ? 7.763 -4.023 -10.234 1.00 88.69 96 PHE A O 1
ATOM 811 N N . ASP A 1 97 ? 9.353 -3.755 -8.634 1.00 88.94 97 ASP A N 1
ATOM 812 C CA . ASP A 1 97 ? 8.915 -4.829 -7.755 1.00 88.94 97 ASP A CA 1
ATOM 813 C C . ASP A 1 97 ? 8.206 -4.251 -6.537 1.00 88.94 97 ASP A C 1
ATOM 815 O O . ASP A 1 97 ? 8.530 -3.156 -6.087 1.00 88.94 97 ASP A O 1
ATOM 819 N N . PHE A 1 98 ? 7.183 -4.951 -6.066 1.00 90.44 98 PHE A N 1
ATOM 820 C CA . PHE A 1 98 ? 6.364 -4.483 -4.957 1.00 90.44 98 PHE A CA 1
ATOM 821 C C . PHE A 1 98 ? 6.972 -4.918 -3.630 1.00 90.44 98 PHE A C 1
ATOM 823 O O . PHE A 1 98 ? 7.268 -6.097 -3.448 1.00 90.44 98 PHE A O 1
ATOM 830 N N . SER A 1 99 ? 7.094 -3.970 -2.707 1.00 87.75 99 SER A N 1
ATOM 831 C CA . SER A 1 99 ? 7.894 -4.140 -1.492 1.00 87.75 99 SER A CA 1
ATOM 832 C C . SER A 1 99 ? 7.061 -4.000 -0.223 1.00 87.75 99 SER A C 1
ATOM 834 O O . SER A 1 99 ? 7.409 -4.583 0.796 1.00 87.75 99 SER A O 1
ATOM 836 N N . GLY A 1 100 ? 5.938 -3.277 -0.272 1.00 90.81 100 GLY A N 1
ATOM 837 C CA . GLY A 1 100 ? 5.091 -3.101 0.903 1.00 90.81 100 GLY A CA 1
ATOM 838 C C . GLY A 1 100 ? 3.925 -2.143 0.704 1.00 90.81 100 GLY A C 1
ATOM 839 O O . GLY A 1 100 ? 3.760 -1.517 -0.344 1.00 90.81 100 GLY A O 1
ATOM 840 N N . ILE A 1 101 ? 3.097 -2.064 1.736 1.00 93.44 101 ILE A N 1
ATOM 841 C CA . ILE A 1 101 ? 1.981 -1.138 1.871 1.00 93.44 101 ILE A CA 1
ATOM 842 C C . ILE A 1 101 ? 2.205 -0.300 3.122 1.00 93.44 101 ILE A C 1
ATOM 844 O O . ILE A 1 101 ? 2.473 -0.850 4.185 1.00 93.44 101 ILE A O 1
ATOM 848 N N . GLU A 1 102 ? 1.963 0.999 3.029 1.00 94.00 102 GLU A N 1
ATOM 849 C CA . GLU A 1 102 ? 1.933 1.885 4.187 1.00 94.00 102 GLU A CA 1
ATOM 850 C C . GLU A 1 102 ? 0.603 2.646 4.238 1.00 94.00 102 GLU A C 1
ATOM 852 O O . GLU A 1 102 ? 0.124 3.158 3.224 1.00 94.00 102 GLU A O 1
ATOM 857 N N . ILE A 1 103 ? -0.025 2.733 5.412 1.00 93.31 103 ILE A N 1
ATOM 858 C CA . ILE A 1 103 ? -1.171 3.628 5.631 1.00 93.31 103 ILE A CA 1
ATOM 859 C C . ILE A 1 103 ? -0.635 4.944 6.196 1.00 93.31 103 ILE A C 1
ATOM 861 O O . ILE A 1 103 ? -0.170 4.986 7.332 1.00 93.31 103 ILE A O 1
ATOM 865 N N . VAL A 1 104 ? -0.724 6.019 5.408 1.00 91.69 104 VAL A N 1
ATOM 866 C CA . VAL A 1 104 ? 0.024 7.273 5.648 1.00 91.69 104 VAL A CA 1
ATOM 867 C C . VAL A 1 104 ? -0.840 8.475 6.031 1.00 91.69 104 VAL A C 1
ATOM 869 O O . VAL A 1 104 ? -0.332 9.496 6.485 1.00 91.69 104 VAL A O 1
ATOM 872 N N . GLU A 1 105 ? -2.156 8.396 5.843 1.00 86.69 105 GLU A N 1
ATOM 873 C CA . GLU A 1 105 ? -3.081 9.483 6.187 1.00 86.69 105 GLU A CA 1
ATOM 874 C C . GLU A 1 105 ? -4.389 8.893 6.706 1.00 86.69 105 GLU A C 1
ATOM 876 O O . GLU A 1 105 ? -4.859 7.885 6.178 1.00 86.69 105 GLU A O 1
ATOM 881 N N . TYR A 1 106 ? -5.001 9.548 7.692 1.00 81.50 106 TYR A N 1
ATOM 882 C CA . TYR A 1 106 ? -6.352 9.269 8.169 1.00 81.50 106 TYR A CA 1
ATOM 883 C C . TYR A 1 106 ? -7.050 10.575 8.566 1.00 81.50 106 TYR A C 1
ATOM 885 O O . TYR A 1 106 ? -6.446 11.455 9.178 1.00 81.50 106 TYR A O 1
ATOM 893 N N . ASN A 1 107 ? -8.339 10.708 8.242 1.00 77.62 107 ASN A N 1
ATOM 894 C CA . ASN A 1 107 ? -9.179 11.771 8.789 1.00 77.62 107 ASN A CA 1
ATOM 895 C C . ASN A 1 107 ? -10.495 11.250 9.378 1.00 77.62 107 ASN A C 1
ATOM 897 O O . ASN A 1 107 ? -11.059 10.235 8.967 1.00 77.62 107 ASN A O 1
ATOM 901 N N . THR A 1 108 ? -11.015 12.004 10.346 1.00 66.75 108 THR A N 1
ATOM 902 C CA . THR A 1 108 ? -12.224 11.670 11.114 1.00 66.75 108 THR A CA 1
ATOM 903 C C . THR A 1 108 ? -13.534 11.961 10.386 1.00 66.75 108 THR A C 1
ATOM 905 O O . THR A 1 108 ? -14.596 11.591 10.882 1.00 66.75 108 THR A O 1
ATOM 908 N N . GLN A 1 109 ? -13.501 12.560 9.190 1.00 62.72 109 GLN A N 1
ATOM 909 C CA . GLN A 1 109 ? -14.698 12.867 8.392 1.00 62.72 109 GLN A CA 1
ATOM 910 C C . GLN A 1 109 ? -15.197 11.653 7.583 1.00 62.72 109 GLN A C 1
ATOM 912 O O . GLN A 1 109 ? -15.585 11.781 6.420 1.00 62.72 109 GLN A O 1
ATOM 917 N N . GLY A 1 110 ? -15.208 10.476 8.217 1.00 56.22 110 GLY A N 1
ATOM 918 C CA . GLY A 1 110 ? -15.802 9.251 7.681 1.00 56.22 110 GLY A CA 1
ATOM 919 C C . GLY A 1 110 ? -14.841 8.365 6.888 1.00 56.22 110 GLY A C 1
ATOM 920 O O . GLY A 1 110 ? -15.083 8.121 5.711 1.00 56.22 110 GLY A O 1
ATOM 921 N N . HIS A 1 111 ? -13.798 7.846 7.547 1.00 62.47 111 HIS A N 1
ATOM 922 C CA . HIS A 1 111 ? -12.949 6.753 7.037 1.00 62.47 111 HIS A CA 1
ATOM 923 C C . HIS A 1 111 ? -12.144 7.077 5.773 1.00 62.47 111 HIS A C 1
ATOM 925 O O . HIS A 1 111 ? -11.897 6.211 4.936 1.00 62.47 111 HIS A O 1
ATOM 931 N N . ARG A 1 112 ? -11.707 8.328 5.606 1.00 80.12 112 ARG A N 1
ATOM 932 C CA . ARG A 1 112 ? -10.773 8.639 4.523 1.00 80.12 112 ARG A CA 1
ATOM 933 C C . ARG A 1 112 ? -9.367 8.366 5.013 1.00 80.12 112 ARG A C 1
ATOM 935 O O . ARG A 1 112 ? -8.917 8.980 5.977 1.00 80.12 112 ARG A O 1
ATOM 942 N N . TYR A 1 113 ? -8.698 7.470 4.317 1.00 89.62 113 TYR A N 1
ATOM 943 C CA . TYR A 1 113 ? -7.298 7.165 4.516 1.00 89.62 113 TYR A CA 1
ATOM 944 C C . TYR A 1 113 ? -6.541 7.274 3.194 1.00 89.62 113 TYR A C 1
ATOM 946 O O . TYR A 1 113 ? -7.145 7.334 2.114 1.00 89.62 113 TYR A O 1
ATOM 954 N N . ALA A 1 114 ? -5.218 7.303 3.280 1.00 92.62 114 ALA A N 1
ATOM 955 C CA . ALA A 1 114 ? -4.347 7.147 2.128 1.00 92.62 114 ALA A CA 1
ATOM 956 C C . ALA A 1 114 ? -3.446 5.924 2.306 1.00 92.62 114 ALA A C 1
ATOM 958 O O . ALA A 1 114 ? -2.958 5.668 3.405 1.00 92.62 114 ALA A O 1
ATOM 959 N N . ILE A 1 115 ? -3.254 5.187 1.216 1.00 94.31 115 ILE A N 1
ATOM 960 C CA . ILE A 1 115 ? -2.400 4.005 1.145 1.00 94.31 115 ILE A CA 1
ATOM 961 C C . ILE A 1 115 ? -1.261 4.305 0.178 1.00 94.31 115 ILE A C 1
ATOM 963 O O . ILE A 1 115 ? -1.519 4.598 -0.991 1.00 94.31 115 ILE A O 1
ATOM 967 N N . ASP A 1 116 ? -0.026 4.194 0.642 1.00 95.06 116 ASP A N 1
ATOM 968 C CA . ASP A 1 116 ? 1.143 4.117 -0.221 1.00 95.06 116 ASP A CA 1
ATOM 969 C C . ASP A 1 116 ? 1.408 2.653 -0.584 1.00 95.06 116 ASP A C 1
ATOM 971 O O . ASP A 1 116 ? 1.452 1.769 0.271 1.00 95.06 116 ASP A O 1
ATOM 975 N N . LEU A 1 117 ? 1.539 2.388 -1.884 1.00 94.88 117 LEU A N 1
ATOM 976 C CA . LEU A 1 117 ? 2.149 1.160 -2.384 1.00 94.88 117 LEU A CA 1
ATOM 977 C C . LEU A 1 117 ? 3.619 1.450 -2.668 1.00 94.88 117 LEU A C 1
ATOM 979 O O . LEU A 1 117 ? 3.913 2.319 -3.498 1.00 94.88 117 LEU A O 1
ATOM 983 N N . CYS A 1 118 ? 4.499 0.716 -1.995 1.00 93.75 118 CYS A N 1
ATOM 984 C CA . CYS A 1 118 ? 5.939 0.918 -2.018 1.00 93.75 118 CYS A CA 1
ATOM 985 C C . CYS A 1 118 ? 6.606 -0.055 -2.988 1.00 93.75 118 CYS A C 1
ATOM 987 O O . CYS A 1 118 ? 6.262 -1.241 -3.037 1.00 93.75 118 CYS A O 1
ATOM 989 N N . PHE A 1 119 ? 7.557 0.457 -3.765 1.00 92.19 119 PHE A N 1
ATOM 990 C CA . PHE A 1 119 ? 8.233 -0.284 -4.817 1.00 92.19 119 PHE A CA 1
ATOM 991 C C . PHE A 1 119 ? 9.743 -0.068 -4.800 1.00 92.19 119 PHE A C 1
ATOM 993 O O . PHE A 1 119 ? 10.258 1.045 -4.638 1.00 92.19 119 PHE A O 1
ATOM 1000 N N . SER A 1 120 ? 10.434 -1.156 -5.100 1.00 89.88 120 SER A N 1
ATOM 1001 C CA . SER A 1 120 ? 11.847 -1.191 -5.439 1.00 89.88 120 SER A CA 1
ATOM 1002 C C . SER A 1 120 ? 12.005 -1.141 -6.959 1.00 89.88 120 SER A C 1
ATOM 1004 O O . SER A 1 120 ? 11.214 -1.733 -7.702 1.00 89.88 120 SER A O 1
ATOM 1006 N N . LEU A 1 121 ? 13.047 -0.477 -7.455 1.00 87.56 121 LEU A N 1
ATOM 1007 C CA . LEU A 1 121 ? 13.425 -0.558 -8.866 1.00 87.56 121 LEU A CA 1
ATOM 1008 C C . LEU A 1 121 ? 14.513 -1.619 -9.038 1.00 87.56 121 LEU A C 1
ATOM 1010 O O . LEU A 1 121 ? 15.585 -1.529 -8.440 1.00 87.56 121 LEU A O 1
ATOM 1014 N N . HIS A 1 122 ? 14.256 -2.607 -9.889 1.00 85.31 122 HIS A N 1
ATOM 1015 C CA . HIS A 1 122 ? 15.183 -3.698 -10.182 1.00 85.31 122 HIS A CA 1
ATOM 1016 C C . HIS A 1 122 ? 15.624 -3.667 -11.636 1.00 85.31 122 HIS A C 1
ATOM 1018 O O . HIS A 1 122 ? 14.865 -3.280 -12.525 1.00 85.31 122 HIS A O 1
ATOM 1024 N N . SER A 1 123 ? 16.832 -4.160 -11.894 1.00 80.69 123 SER A N 1
ATOM 1025 C CA . SER A 1 123 ? 17.251 -4.522 -13.247 1.00 80.69 123 SER A CA 1
ATOM 1026 C C . SER A 1 123 ? 16.715 -5.911 -13.617 1.00 80.69 123 SER A C 1
ATOM 1028 O O . SER A 1 123 ? 16.663 -6.807 -12.775 1.00 80.69 123 SER A O 1
ATOM 1030 N N . HIS A 1 124 ? 16.426 -6.165 -14.898 1.00 75.75 124 HIS A N 1
ATOM 1031 C CA . HIS A 1 124 ? 16.189 -7.523 -15.415 1.00 75.75 124 HIS A CA 1
ATOM 1032 C C . HIS A 1 124 ? 17.407 -8.466 -15.267 1.00 75.75 124 HIS A C 1
ATOM 1034 O O . HIS A 1 124 ? 17.272 -9.667 -15.485 1.00 75.75 124 HIS A O 1
ATOM 1040 N N . LEU A 1 125 ? 18.575 -7.954 -14.856 1.00 74.62 125 LEU A N 1
ATOM 1041 C CA . LEU A 1 125 ? 19.728 -8.747 -14.405 1.00 74.62 125 LEU A CA 1
ATOM 1042 C C . LEU A 1 125 ? 19.642 -9.170 -12.923 1.00 74.62 125 LEU A C 1
ATOM 1044 O O . LEU A 1 125 ? 20.622 -9.671 -12.378 1.00 74.62 125 LEU A O 1
ATOM 1048 N N . LEU A 1 126 ? 18.476 -8.995 -12.289 1.00 65.69 126 LEU A N 1
ATOM 1049 C CA . LEU A 1 126 ? 18.125 -9.480 -10.947 1.00 65.69 126 LEU A CA 1
ATOM 1050 C C . LEU A 1 126 ? 18.907 -8.841 -9.789 1.00 65.69 126 LEU A C 1
ATOM 1052 O O . LEU A 1 126 ? 18.950 -9.402 -8.697 1.00 65.69 126 LEU A O 1
ATOM 1056 N N . PHE A 1 127 ? 19.487 -7.656 -9.992 1.00 69.06 127 PHE A N 1
ATOM 1057 C CA . PHE A 1 127 ? 20.004 -6.836 -8.896 1.00 69.06 127 PHE A CA 1
ATOM 1058 C C . PHE A 1 127 ? 19.087 -5.639 -8.627 1.00 69.06 127 PHE A C 1
ATOM 1060 O O . PHE A 1 127 ? 18.471 -5.082 -9.543 1.00 69.06 127 PHE A O 1
ATOM 1067 N N . VAL A 1 128 ? 19.004 -5.263 -7.352 1.00 68.31 128 VAL A N 1
ATOM 1068 C CA . VAL A 1 128 ? 18.253 -4.099 -6.881 1.00 68.31 128 VAL A CA 1
ATOM 1069 C C . VAL A 1 128 ? 19.008 -2.842 -7.296 1.00 68.31 128 VAL A C 1
ATOM 1071 O O . VAL A 1 128 ? 20.184 -2.687 -6.970 1.00 68.31 128 VAL A O 1
ATOM 1074 N N . MET A 1 129 ? 18.353 -1.969 -8.053 1.00 75.38 129 MET A N 1
ATOM 1075 C CA . MET A 1 129 ? 18.908 -0.6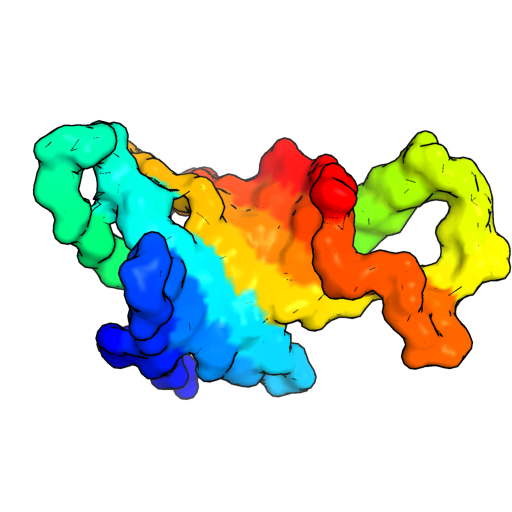61 -8.402 1.00 75.38 129 MET A CA 1
ATOM 1076 C C . MET A 1 129 ? 18.572 0.369 -7.329 1.00 75.38 129 MET A C 1
ATOM 1078 O O . MET A 1 129 ? 19.387 1.247 -7.066 1.00 75.38 129 MET A O 1
ATOM 1082 N N . ASP A 1 130 ? 17.378 0.253 -6.742 1.00 74.12 130 ASP A N 1
ATOM 1083 C CA . ASP A 1 130 ? 16.893 1.151 -5.702 1.00 74.12 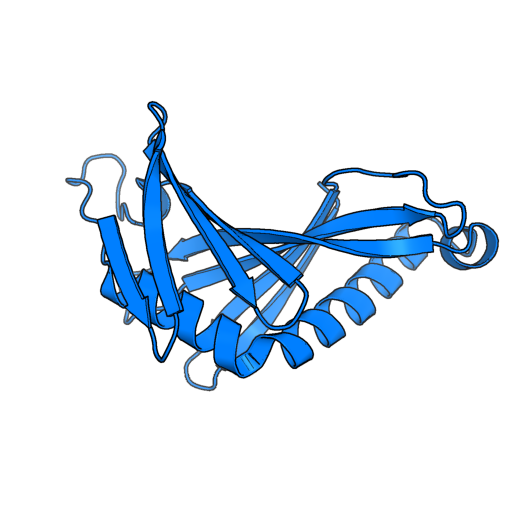130 ASP A CA 1
ATOM 1084 C C . ASP A 1 130 ? 15.898 0.418 -4.785 1.00 74.12 130 ASP A C 1
ATOM 1086 O 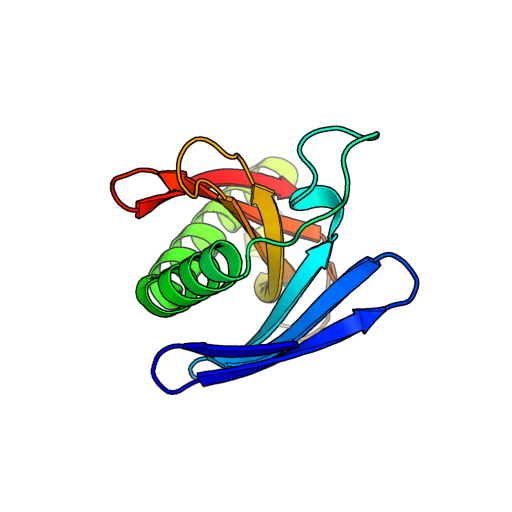O . ASP A 1 130 ? 14.814 0.040 -5.233 1.00 74.12 130 ASP A O 1
ATOM 1090 N N . GLU A 1 131 ? 16.290 0.138 -3.539 1.00 63.00 131 GLU A N 1
ATOM 1091 C CA . GLU A 1 131 ? 15.622 -0.850 -2.674 1.00 63.00 131 GLU A CA 1
ATOM 1092 C C . GLU A 1 131 ? 14.272 -0.372 -2.132 1.00 63.00 131 GLU A C 1
ATOM 1094 O O . GLU A 1 131 ? 13.360 -1.177 -2.044 1.00 63.00 131 GLU A O 1
ATOM 1099 N N . LEU A 1 132 ? 14.079 0.918 -1.858 1.00 65.19 132 LEU A N 1
ATOM 1100 C CA . LEU A 1 132 ? 12.783 1.496 -1.475 1.00 65.19 132 LEU A CA 1
ATOM 1101 C C . LEU A 1 132 ? 12.773 2.971 -1.846 1.00 65.19 132 LEU A C 1
ATOM 1103 O O . LEU A 1 132 ? 13.055 3.830 -1.019 1.00 65.19 132 LEU A O 1
ATOM 1107 N N . CYS A 1 133 ? 12.492 3.259 -3.109 1.00 83.62 133 CYS A N 1
ATOM 1108 C CA . CYS A 1 133 ? 12.554 4.639 -3.574 1.00 83.62 133 CYS A CA 1
ATOM 1109 C C . CYS A 1 133 ? 11.317 5.093 -4.304 1.00 83.62 133 CYS A C 1
ATOM 1111 O O . CYS A 1 133 ? 11.306 6.229 -4.740 1.00 83.62 133 CYS A O 1
ATOM 1113 N N . TYR A 1 134 ? 10.293 4.263 -4.493 1.00 92.25 134 TYR A N 1
ATOM 1114 C CA . TYR A 1 134 ? 9.171 4.642 -5.345 1.00 92.25 134 TYR A CA 1
ATOM 1115 C C . TYR A 1 134 ? 7.842 4.307 -4.706 1.00 92.25 134 TYR A C 1
ATOM 1117 O O . TYR A 1 134 ? 7.545 3.143 -4.463 1.00 92.25 134 TYR A O 1
ATOM 1125 N N . ASN A 1 135 ? 7.007 5.327 -4.532 1.00 94.25 135 ASN A N 1
ATOM 1126 C CA . ASN A 1 135 ? 5.716 5.187 -3.875 1.00 94.25 135 ASN A CA 1
ATOM 1127 C C . ASN A 1 135 ? 4.590 5.687 -4.774 1.00 94.25 135 ASN A C 1
ATOM 1129 O O . ASN A 1 135 ? 4.716 6.701 -5.468 1.00 94.25 135 ASN A O 1
ATOM 1133 N N . SER A 1 136 ? 3.470 4.968 -4.749 1.00 96.25 136 SER A N 1
ATOM 1134 C CA . SER A 1 136 ? 2.207 5.384 -5.362 1.00 96.25 136 SER A CA 1
ATOM 1135 C C . SER A 1 136 ? 1.146 5.564 -4.283 1.00 96.25 136 SER A C 1
ATOM 1137 O O . SER A 1 136 ? 0.745 4.589 -3.653 1.00 96.25 136 SER A O 1
ATOM 1139 N N . ASN A 1 137 ? 0.682 6.801 -4.099 1.00 95.94 137 ASN A N 1
ATOM 1140 C CA . ASN A 1 137 ? -0.287 7.175 -3.073 1.00 95.94 137 ASN A CA 1
ATOM 1141 C C . ASN A 1 137 ? -1.716 7.093 -3.599 1.00 95.94 137 ASN A C 1
ATOM 1143 O O . ASN A 1 137 ? -2.079 7.795 -4.549 1.00 95.94 137 ASN A O 1
ATOM 1147 N N . PHE A 1 138 ? -2.552 6.303 -2.937 1.00 96.00 138 PHE A N 1
ATOM 1148 C CA . PHE A 1 138 ? -3.970 6.168 -3.232 1.00 96.00 138 PHE A CA 1
ATOM 1149 C C . PHE A 1 138 ? -4.813 6.719 -2.091 1.00 96.00 138 PHE A C 1
ATOM 1151 O O . PHE A 1 138 ? -4.780 6.199 -0.980 1.00 96.00 138 PHE A O 1
ATOM 1158 N N . LYS A 1 139 ? -5.626 7.738 -2.376 1.00 93.75 139 LYS A N 1
ATOM 1159 C CA . LYS A 1 139 ? -6.558 8.311 -1.401 1.00 93.75 139 LYS A CA 1
ATOM 1160 C C . LYS A 1 139 ? -7.929 7.666 -1.530 1.00 93.75 139 LYS A C 1
ATOM 1162 O O . LYS A 1 139 ? -8.476 7.573 -2.634 1.00 93.75 139 LYS A O 1
ATOM 1167 N N . LYS A 1 140 ? -8.509 7.277 -0.395 1.00 92.12 140 LYS A N 1
ATOM 1168 C CA . LYS A 1 140 ? -9.895 6.820 -0.304 1.00 92.12 140 LYS A CA 1
ATOM 1169 C C . LYS A 1 140 ? -10.849 7.979 -0.576 1.00 92.12 140 LYS A C 1
ATOM 1171 O O . LYS A 1 140 ? -10.830 9.010 0.097 1.00 92.12 140 LYS A O 1
ATOM 1176 N N . GLN A 1 141 ? -11.707 7.780 -1.567 1.00 86.12 141 GLN A N 1
ATOM 1177 C CA . GLN A 1 141 ? -12.817 8.654 -1.936 1.00 86.12 141 GLN A CA 1
ATOM 1178 C C . GLN A 1 141 ? -14.135 7.862 -1.860 1.00 86.12 141 GLN A C 1
ATOM 1180 O O . GLN A 1 141 ? -14.103 6.628 -1.825 1.00 86.12 141 GLN A O 1
ATOM 1185 N N . PRO A 1 142 ? -15.312 8.523 -1.863 1.00 82.62 142 PRO A N 1
ATOM 1186 C CA . PRO A 1 142 ? -16.605 7.840 -1.720 1.00 82.62 142 PRO A CA 1
ATOM 1187 C C . PRO A 1 142 ? -16.871 6.725 -2.743 1.00 82.62 142 PRO A C 1
ATOM 1189 O O . PRO A 1 142 ? -17.670 5.832 -2.492 1.00 82.62 142 PRO A O 1
ATOM 1192 N N . TYR A 1 143 ? -16.211 6.784 -3.898 1.00 81.25 143 TYR A N 1
ATOM 1193 C CA . TYR A 1 143 ? -16.381 5.868 -5.026 1.00 81.25 143 TYR A CA 1
ATOM 1194 C C . TYR A 1 143 ? -15.159 4.963 -5.263 1.00 81.25 143 TYR A C 1
ATOM 1196 O O . TYR A 1 143 ? -15.104 4.273 -6.278 1.00 81.25 143 TYR A O 1
ATOM 1204 N N . GLY A 1 144 ? -14.183 4.953 -4.347 1.00 87.50 144 GLY A N 1
ATOM 1205 C CA . GLY A 1 144 ? -13.035 4.044 -4.387 1.00 87.50 144 GLY A CA 1
ATOM 1206 C C . GLY A 1 144 ? -11.690 4.723 -4.135 1.00 87.50 144 GLY A C 1
ATOM 1207 O O . GLY A 1 144 ? -11.618 5.876 -3.709 1.00 87.50 144 GLY A O 1
ATOM 1208 N N . LEU A 1 145 ? -10.613 3.985 -4.402 1.00 93.00 145 LEU A N 1
ATOM 1209 C CA . LEU A 1 145 ? -9.235 4.456 -4.278 1.00 93.00 145 LEU A CA 1
ATOM 1210 C C . LEU A 1 145 ? -8.788 5.185 -5.551 1.00 93.00 145 LEU A C 1
ATOM 1212 O O . LEU A 1 145 ? -8.855 4.642 -6.659 1.00 93.00 145 LEU A O 1
ATOM 1216 N N . ILE A 1 146 ? -8.300 6.416 -5.391 1.00 92.88 146 ILE A N 1
ATOM 1217 C CA . ILE A 1 146 ? -7.796 7.243 -6.493 1.00 92.88 146 ILE A CA 1
ATOM 1218 C C . ILE A 1 146 ? -6.305 7.472 -6.312 1.00 92.88 146 ILE A C 1
ATOM 1220 O O . ILE A 1 146 ? -5.876 7.912 -5.248 1.00 92.88 146 ILE A O 1
ATOM 1224 N N . LEU A 1 147 ? -5.534 7.228 -7.374 1.00 95.25 147 LEU A N 1
ATOM 1225 C CA . LEU A 1 147 ? -4.123 7.596 -7.424 1.00 95.25 147 LEU A CA 1
ATOM 1226 C C . LEU A 1 147 ? -4.006 9.120 -7.306 1.00 95.25 147 LEU A C 1
ATOM 1228 O O . LEU A 1 147 ? -4.439 9.846 -8.199 1.00 95.25 147 LEU A O 1
ATOM 1232 N N . SER A 1 148 ? -3.459 9.591 -6.191 1.00 93.81 148 SER A N 1
ATOM 1233 C CA . SER A 1 148 ? -3.311 11.012 -5.884 1.00 93.81 148 SER A CA 1
ATOM 1234 C C . SER A 1 148 ? -1.916 11.528 -6.207 1.00 93.81 148 SER A C 1
ATOM 1236 O O . SER A 1 148 ? -1.779 12.701 -6.545 1.00 93.81 148 SER A O 1
ATOM 1238 N N . ASN A 1 149 ? -0.886 10.695 -6.047 1.00 93.88 149 ASN A N 1
ATOM 1239 C CA . ASN A 1 149 ? 0.499 11.087 -6.271 1.00 93.88 149 ASN A CA 1
ATOM 1240 C C . ASN A 1 149 ? 1.374 9.865 -6.581 1.00 93.88 149 ASN A C 1
ATOM 1242 O O . ASN A 1 149 ? 1.097 8.767 -6.102 1.00 93.88 149 ASN A O 1
ATOM 1246 N N . VAL A 1 150 ? 2.456 10.083 -7.323 1.00 94.56 150 VAL A N 1
ATOM 1247 C CA . VAL A 1 150 ? 3.592 9.166 -7.416 1.00 94.56 150 VAL A CA 1
ATOM 1248 C C . VAL A 1 150 ? 4.859 9.940 -7.100 1.00 94.56 150 VAL A C 1
ATOM 1250 O O . VAL A 1 150 ? 5.020 11.072 -7.554 1.00 94.56 150 VAL A O 1
ATOM 1253 N N . ARG A 1 151 ? 5.755 9.360 -6.308 1.00 92.31 151 ARG A N 1
ATOM 1254 C CA . ARG A 1 151 ? 6.986 10.040 -5.898 1.00 92.31 151 ARG A CA 1
ATOM 1255 C C . ARG A 1 151 ? 8.167 9.092 -5.875 1.00 92.31 151 ARG A C 1
ATOM 1257 O O . ARG A 1 151 ? 7.989 7.885 -5.709 1.00 92.31 151 ARG A O 1
ATOM 1264 N N . ARG A 1 152 ? 9.350 9.685 -6.031 1.00 87.00 152 ARG A N 1
ATOM 1265 C CA . ARG A 1 152 ? 10.607 9.064 -5.644 1.00 87.00 152 ARG A CA 1
ATOM 1266 C C . ARG A 1 152 ? 11.008 9.589 -4.263 1.00 87.00 152 ARG A C 1
ATOM 1268 O O . ARG A 1 152 ? 10.899 10.799 -4.063 1.00 87.00 152 ARG A O 1
ATOM 1275 N N . GLU A 1 153 ? 11.407 8.711 -3.352 1.00 80.19 153 GLU A N 1
ATOM 1276 C CA . GLU A 1 153 ? 11.955 9.072 -2.032 1.00 80.19 153 GLU A CA 1
ATOM 1277 C C . GLU A 1 153 ? 13.479 9.218 -2.052 1.00 80.19 153 GLU A C 1
ATOM 1279 O O . GLU A 1 153 ? 14.130 8.616 -2.938 1.00 80.19 153 GLU A O 1
#

Sequence (153 aa):
MRISIDNFELNFKRNNDGEWWAIFTLNTSQCEVTFDEKVFQNKPDEELTINWNCIEEAIKDLINNFDTLMYKSKSALIALHQQIFDNEFLDKKGYFDFSGIEIVEYNTQGHRYAIDLCFSLHSHLLFVMDELCYNSNFKKQPYGLILSNVRRE